Protein AF-A0A8J6J4N5-F1 (afdb_monomer_lite)

pLDDT: mean 91.36, std 5.77, range [63.72, 97.38]

Secondary structure (DSSP, 8-state):
--EEEETTEEEEE-S--EEEEEEEEEEETTEEEEEEEEEEEEEEEEE-TT--EEEEEEEEEEE-GGG-EEEEEEE--SSPPPHHHHHHHHHHHHHHHHHHHHHTT--

Foldseek 3Di:
DDWDADQQKIKAAPDDKDWDKDWDWDADPNDIFIKIKIKIAAWMWIQHPVRDIFTARIKIWIQRDPVGIDIDGHGDDPDDDDPVRVVVVVVVVVVVVVVVCVVVVVD

Radius of gyration: 17.61 Å; chains: 1; bounding box: 40×35×36 Å

Organism: NCBI:txid2763052

Sequence (107 aa):
MATKTMFGVQVTDLGNVIETVEEHMETVRGKPFRAKLYRRNGLAQYIERDGSVTLADSACFYDCGSDGVSRSYISHRDELPTEEEKAAGRKLIQEAATRAMVAAGIW

Structure (mmCIF, N/CA/C/O backbone):
data_AF-A0A8J6J4N5-F1
#
_entry.id   AF-A0A8J6J4N5-F1
#
loop_
_atom_site.group_PDB
_atom_site.id
_atom_site.type_symbol
_atom_site.label_atom_id
_atom_site.label_alt_id
_atom_site.label_comp_id
_atom_site.label_asym_id
_atom_site.label_entity_id
_atom_site.label_seq_id
_atom_site.pdbx_PDB_ins_code
_atom_site.Cartn_x
_atom_site.Cartn_y
_atom_site.Cartn_z
_atom_site.occupancy
_atom_site.B_iso_or_equiv
_atom_site.auth_seq_id
_atom_site.auth_comp_id
_atom_site.auth_asym_id
_atom_site.auth_atom_id
_atom_site.pdbx_PDB_model_num
ATOM 1 N N . MET A 1 1 ? -17.363 12.852 6.312 1.00 63.72 1 MET A N 1
ATOM 2 C CA . MET A 1 1 ? -16.450 11.933 5.602 1.00 63.72 1 MET A CA 1
ATOM 3 C C . MET A 1 1 ? -16.077 12.578 4.283 1.00 63.72 1 MET A C 1
ATOM 5 O O . MET A 1 1 ? -16.976 13.003 3.565 1.00 63.72 1 MET A O 1
ATOM 9 N N . ALA A 1 2 ? -14.784 12.741 4.014 1.00 77.31 2 ALA A N 1
ATOM 10 C CA . ALA A 1 2 ? -14.303 13.284 2.749 1.00 77.31 2 ALA A CA 1
ATOM 11 C C . ALA A 1 2 ? -14.014 12.120 1.798 1.00 77.31 2 ALA A C 1
ATOM 13 O O . ALA A 1 2 ? -13.358 11.157 2.195 1.00 77.31 2 ALA A O 1
ATOM 14 N N . THR A 1 3 ? -14.519 12.209 0.568 1.00 87.00 3 THR A N 1
ATOM 15 C CA . THR A 1 3 ? -14.216 11.239 -0.489 1.00 87.00 3 THR A CA 1
ATOM 16 C C . THR A 1 3 ? -13.395 11.934 -1.560 1.00 87.00 3 THR A C 1
ATOM 18 O O . THR A 1 3 ? -13.762 13.017 -2.017 1.00 87.00 3 THR A O 1
ATOM 21 N N . LYS A 1 4 ? -12.280 11.324 -1.953 1.00 92.06 4 LYS A N 1
ATOM 22 C CA . LYS A 1 4 ? -11.407 11.823 -3.019 1.00 92.06 4 LYS A CA 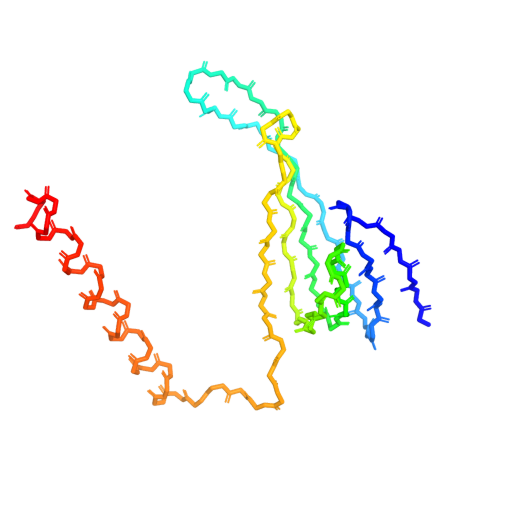1
ATOM 23 C C . LYS A 1 4 ? -10.974 10.688 -3.931 1.00 92.06 4 LYS A C 1
ATOM 25 O O . LYS A 1 4 ? -10.959 9.533 -3.531 1.00 92.06 4 LYS A O 1
ATOM 30 N N . THR A 1 5 ? -10.615 11.018 -5.165 1.00 92.44 5 THR A N 1
ATOM 31 C CA . THR A 1 5 ? -10.002 10.050 -6.082 1.00 92.44 5 THR A CA 1
ATOM 32 C C . THR A 1 5 ? -8.495 10.265 -6.089 1.00 92.44 5 THR A C 1
ATOM 34 O O . THR A 1 5 ? -8.036 11.386 -6.293 1.00 92.44 5 THR A O 1
ATOM 37 N N . MET A 1 6 ? -7.727 9.201 -5.870 1.00 90.38 6 MET A N 1
ATOM 38 C CA . MET A 1 6 ? -6.265 9.213 -5.882 1.00 90.38 6 MET A CA 1
ATOM 39 C C . MET A 1 6 ? -5.754 8.037 -6.702 1.00 90.38 6 MET A C 1
ATOM 41 O O . MET A 1 6 ? -6.109 6.899 -6.424 1.00 90.38 6 MET A O 1
ATOM 45 N N . PHE A 1 7 ? -4.928 8.299 -7.718 1.00 90.69 7 PHE A N 1
ATOM 46 C CA . PHE A 1 7 ? -4.280 7.250 -8.525 1.00 90.69 7 PHE A CA 1
ATOM 47 C C . PHE A 1 7 ? -5.249 6.186 -9.073 1.00 90.69 7 PHE A C 1
ATOM 49 O O . PHE A 1 7 ? -4.934 5.002 -9.140 1.00 90.69 7 PHE A O 1
ATOM 56 N N . GLY A 1 8 ? -6.459 6.611 -9.454 1.00 89.81 8 GLY A N 1
ATOM 57 C CA . GLY A 1 8 ? -7.506 5.718 -9.955 1.00 89.81 8 GLY A CA 1
ATOM 58 C C . GLY A 1 8 ? -8.264 4.926 -8.885 1.00 89.81 8 GLY A C 1
ATOM 59 O O . GLY A 1 8 ? -9.058 4.076 -9.266 1.00 89.81 8 GLY A O 1
ATOM 60 N N . VAL A 1 9 ? -8.049 5.221 -7.603 1.00 93.56 9 VAL A N 1
ATOM 61 C CA . VAL A 1 9 ? -8.724 4.620 -6.445 1.00 93.56 9 VAL A CA 1
ATOM 62 C C . VAL A 1 9 ? -9.632 5.663 -5.804 1.00 93.56 9 VAL A C 1
ATOM 64 O O . VAL A 1 9 ? -9.217 6.809 -5.604 1.00 93.56 9 VAL A O 1
ATOM 67 N N . GLN A 1 10 ? -10.866 5.293 -5.475 1.00 96.25 10 GLN A N 1
ATOM 68 C CA . GLN A 1 10 ? -11.716 6.135 -4.636 1.00 96.25 10 GLN A CA 1
ATOM 69 C C . GLN A 1 10 ? -11.354 5.902 -3.175 1.00 96.25 10 GLN A C 1
ATOM 71 O O . GLN A 1 10 ? -11.260 4.766 -2.724 1.00 96.25 10 GLN A O 1
ATOM 76 N N . VAL A 1 11 ? -11.128 6.983 -2.442 1.00 96.38 11 VAL A N 1
ATOM 77 C CA . VAL A 1 11 ? -10.684 6.954 -1.053 1.00 96.38 11 VAL A CA 1
ATOM 78 C C . VAL A 1 11 ? -11.708 7.677 -0.202 1.00 96.38 11 VAL A C 1
ATOM 80 O O . VAL A 1 11 ? -12.017 8.839 -0.476 1.00 96.38 11 VAL A O 1
ATOM 83 N N . THR A 1 12 ? -12.197 7.007 0.834 1.00 96.81 12 THR A N 1
ATOM 84 C CA . THR A 1 12 ? -13.105 7.577 1.831 1.00 96.81 12 THR A CA 1
ATOM 85 C C . THR A 1 12 ? -12.448 7.522 3.201 1.00 96.81 12 THR A C 1
ATOM 87 O O . THR A 1 12 ? -12.163 6.446 3.728 1.00 96.81 12 THR A O 1
ATOM 90 N N . ASP A 1 13 ? -12.230 8.695 3.791 1.00 96.00 13 ASP A N 1
ATOM 91 C CA . ASP A 1 13 ? -11.564 8.816 5.088 1.00 96.00 13 ASP A CA 1
ATOM 92 C C . ASP A 1 13 ? -12.567 8.595 6.219 1.00 96.00 13 ASP A C 1
ATOM 94 O O . ASP A 1 13 ? -13.576 9.306 6.321 1.00 96.00 13 ASP A O 1
ATOM 98 N N . LEU A 1 14 ? -12.289 7.587 7.051 1.00 93.69 14 LEU A N 1
ATOM 99 C CA . LEU A 1 14 ? -13.177 7.130 8.124 1.00 93.69 14 LEU A CA 1
ATOM 100 C C . LEU A 1 14 ? -12.758 7.648 9.505 1.00 93.69 14 LEU A C 1
ATOM 102 O O . LEU A 1 14 ? -13.541 7.584 10.449 1.00 93.69 14 LEU A O 1
ATOM 106 N N . GLY A 1 15 ? -11.547 8.190 9.620 1.00 87.62 15 GLY A N 1
ATOM 107 C CA . GLY A 1 15 ? -11.022 8.794 10.838 1.00 87.62 15 GLY A CA 1
ATOM 108 C C . GLY A 1 15 ? -10.146 10.008 10.547 1.00 87.62 15 GLY A C 1
ATOM 109 O O . GLY A 1 15 ? -10.235 10.627 9.486 1.00 87.62 15 GLY A O 1
ATOM 110 N N . ASN A 1 16 ? -9.285 10.354 11.504 1.00 92.75 16 ASN A N 1
ATOM 111 C CA . ASN A 1 16 ? -8.263 11.368 11.284 1.00 92.75 16 ASN A CA 1
ATOM 112 C C . ASN A 1 16 ? -7.129 10.761 10.448 1.00 92.75 16 ASN A C 1
ATOM 114 O O . ASN A 1 16 ? -6.373 9.928 10.948 1.00 92.75 16 ASN A O 1
ATOM 118 N N . VAL A 1 17 ? -7.048 11.153 9.177 1.00 94.06 17 VAL A N 1
ATOM 119 C CA . VAL A 1 17 ? -6.016 10.683 8.252 1.00 94.06 17 VAL A CA 1
ATOM 120 C C . VAL A 1 17 ? -4.973 11.773 8.064 1.00 94.06 17 VAL A C 1
ATOM 122 O O . VAL A 1 17 ? -5.273 12.865 7.584 1.00 94.06 17 VAL A O 1
ATOM 125 N N . ILE A 1 18 ? -3.729 11.450 8.402 1.00 95.75 18 ILE A N 1
ATOM 126 C CA . ILE A 1 18 ? -2.568 12.296 8.142 1.00 95.75 18 ILE A CA 1
ATOM 127 C C . ILE A 1 18 ? -1.979 11.868 6.802 1.00 95.75 18 ILE A C 1
ATOM 129 O O . ILE A 1 18 ? -1.582 10.715 6.627 1.00 95.75 18 ILE A O 1
ATOM 133 N N . GLU A 1 19 ? -1.914 12.803 5.859 1.00 95.31 19 GLU A N 1
ATOM 134 C CA . GLU A 1 19 ? -1.262 12.609 4.567 1.00 95.31 19 GLU A CA 1
ATOM 135 C C . GLU A 1 19 ? 0.054 13.383 4.529 1.00 95.31 19 GLU A C 1
ATOM 137 O O . GLU A 1 19 ? 0.085 14.588 4.777 1.00 95.31 19 GLU A O 1
ATOM 142 N N . THR A 1 20 ? 1.137 12.689 4.198 1.00 96.75 20 THR A N 1
ATOM 143 C CA . THR A 1 20 ? 2.445 13.289 3.939 1.00 96.75 20 THR A CA 1
ATOM 144 C C . THR A 1 20 ? 2.871 12.968 2.518 1.00 96.75 20 THR A C 1
ATOM 146 O O . THR A 1 20 ? 2.669 11.850 2.038 1.00 96.75 20 THR A O 1
ATOM 149 N N . VAL A 1 21 ? 3.486 13.940 1.854 1.00 96.38 21 VAL A N 1
ATOM 150 C CA . VAL A 1 21 ? 4.020 13.778 0.502 1.00 96.38 21 VAL A CA 1
ATOM 151 C C . VAL A 1 21 ? 5.505 14.069 0.548 1.00 96.38 21 VAL A C 1
ATOM 153 O O . VAL A 1 21 ? 5.919 15.135 1.000 1.00 96.38 21 VAL A O 1
ATOM 156 N N . GLU A 1 22 ? 6.291 13.115 0.082 1.00 95.44 22 GLU A N 1
ATOM 157 C CA . GLU A 1 22 ? 7.728 13.258 -0.075 1.00 95.44 22 GLU A CA 1
ATOM 158 C C . GLU A 1 22 ? 8.079 13.097 -1.550 1.00 95.44 22 GLU A C 1
ATOM 160 O O . GLU A 1 22 ? 7.472 12.296 -2.263 1.00 95.44 22 GLU A O 1
ATOM 165 N N . GLU A 1 23 ? 9.064 13.855 -2.013 1.00 93.62 23 GLU A N 1
ATOM 166 C CA . GLU A 1 23 ? 9.553 13.755 -3.380 1.00 93.62 23 GLU A CA 1
ATOM 167 C C . GLU A 1 23 ? 11.039 13.449 -3.373 1.00 93.62 23 GLU A C 1
ATOM 169 O O . GLU A 1 23 ? 11.814 14.114 -2.685 1.00 93.62 23 GLU A O 1
ATOM 174 N N . HIS A 1 24 ? 11.429 12.465 -4.174 1.00 88.44 24 HIS A N 1
ATOM 175 C CA . HIS A 1 24 ? 12.798 11.978 -4.241 1.00 88.44 24 HIS A CA 1
ATOM 176 C C . HIS A 1 24 ? 13.219 11.817 -5.701 1.00 88.44 24 HIS A C 1
ATOM 178 O O . HIS A 1 24 ? 12.392 11.610 -6.591 1.00 88.44 24 HIS A O 1
ATOM 184 N N . MET A 1 25 ? 14.520 11.929 -5.956 1.00 90.06 25 MET A N 1
ATOM 185 C CA . MET A 1 25 ? 15.103 11.558 -7.243 1.00 90.06 25 MET A CA 1
ATOM 186 C C . MET A 1 25 ? 15.638 10.137 -7.134 1.00 90.06 25 MET A C 1
ATOM 188 O O . MET A 1 25 ? 16.523 9.872 -6.322 1.00 90.06 25 MET A O 1
ATOM 192 N N . GLU A 1 26 ? 15.138 9.242 -7.973 1.00 84.06 26 GLU A N 1
ATOM 193 C CA . GLU A 1 26 ? 15.623 7.871 -8.066 1.00 84.06 26 GLU A CA 1
ATOM 194 C C . GLU A 1 26 ? 16.299 7.620 -9.407 1.00 84.06 26 GLU A C 1
ATOM 196 O O . GLU A 1 26 ? 16.055 8.316 -10.388 1.00 84.06 26 GLU A O 1
ATOM 201 N N . THR A 1 27 ? 17.186 6.626 -9.452 1.00 85.06 27 THR A N 1
ATOM 202 C CA . THR A 1 27 ? 17.829 6.179 -10.690 1.00 85.06 27 THR A CA 1
ATOM 203 C C . THR A 1 27 ? 17.504 4.714 -10.919 1.00 85.06 27 THR A C 1
ATOM 205 O O . THR A 1 27 ? 18.032 3.840 -10.236 1.00 85.06 27 THR A O 1
ATOM 208 N N . VAL A 1 28 ? 16.667 4.432 -11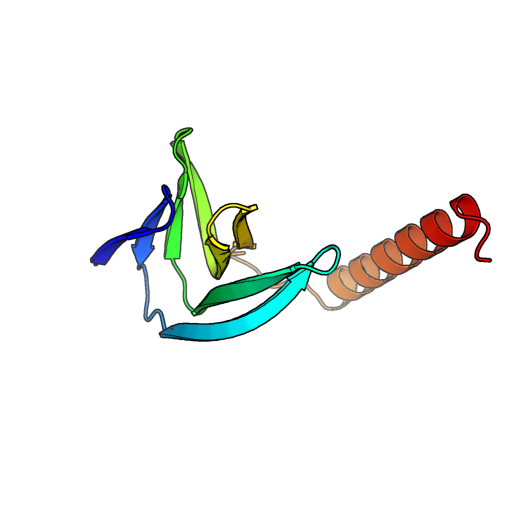.917 1.00 77.44 28 VAL A N 1
ATOM 209 C CA . VAL A 1 28 ? 16.334 3.067 -12.342 1.00 77.44 28 VAL A CA 1
ATOM 210 C C 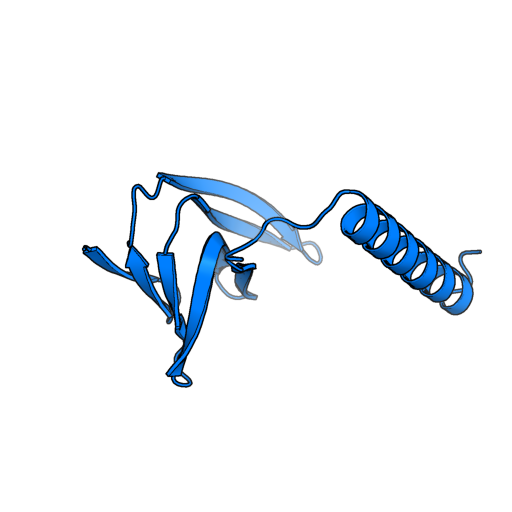. VAL A 1 28 ? 16.916 2.854 -13.732 1.00 77.44 28 VAL A C 1
ATOM 212 O O . VAL A 1 28 ? 16.731 3.661 -14.640 1.00 77.44 28 VAL A O 1
ATOM 215 N N . ARG A 1 29 ? 17.685 1.769 -13.896 1.00 79.12 29 ARG A N 1
ATOM 216 C CA . ARG A 1 29 ? 18.368 1.419 -15.160 1.00 79.12 29 ARG A CA 1
ATOM 217 C C . ARG A 1 29 ? 19.198 2.578 -15.747 1.00 79.12 29 ARG A C 1
ATOM 219 O O . ARG A 1 29 ? 19.240 2.766 -16.960 1.00 79.12 29 ARG A O 1
ATOM 226 N N . GLY A 1 30 ? 19.838 3.367 -14.881 1.00 82.56 30 GLY A N 1
ATOM 227 C CA . GLY A 1 30 ? 20.697 4.490 -15.274 1.00 82.56 30 GLY A CA 1
ATOM 228 C C . GLY A 1 30 ? 19.959 5.756 -15.721 1.00 82.56 30 GLY A C 1
ATOM 229 O O . GLY A 1 30 ? 20.611 6.697 -16.165 1.00 82.56 30 GLY A O 1
ATOM 230 N N . LYS A 1 31 ? 18.626 5.811 -15.609 1.00 81.00 31 LYS A N 1
ATOM 231 C CA . LYS A 1 31 ? 17.840 7.013 -15.906 1.00 81.00 31 LYS A CA 1
ATOM 232 C C . LYS A 1 31 ? 17.312 7.625 -14.609 1.00 81.00 31 LYS A C 1
ATOM 234 O O . LYS A 1 31 ? 16.664 6.906 -13.844 1.00 81.00 31 LYS A O 1
ATOM 239 N N . PRO A 1 32 ? 17.578 8.917 -14.346 1.00 84.00 32 PRO A N 1
ATOM 240 C CA . PRO A 1 32 ? 17.003 9.591 -13.198 1.00 84.00 32 PRO A CA 1
ATOM 241 C C . PRO A 1 32 ? 15.520 9.884 -13.452 1.00 84.00 32 PRO A C 1
ATOM 243 O O . PRO A 1 32 ? 15.152 10.342 -14.534 1.00 84.00 32 PRO A O 1
ATOM 246 N N . PHE A 1 33 ? 14.676 9.666 -12.453 1.00 85.38 33 PHE A N 1
ATOM 247 C CA . PHE A 1 33 ? 13.270 10.053 -12.471 1.00 85.38 33 PHE A CA 1
ATOM 248 C C . PHE A 1 33 ? 12.869 10.629 -11.115 1.00 85.38 33 PHE A C 1
ATOM 250 O O . PHE A 1 33 ? 13.472 10.335 -10.082 1.00 85.38 33 PHE A O 1
ATOM 257 N N . ARG A 1 34 ? 11.863 11.504 -11.140 1.00 88.25 34 ARG A N 1
ATOM 258 C CA . ARG A 1 34 ? 11.301 12.121 -9.940 1.00 88.25 34 ARG A CA 1
ATOM 259 C C . ARG A 1 34 ? 10.147 11.257 -9.471 1.00 88.25 34 ARG A C 1
ATOM 261 O O . ARG A 1 34 ? 9.145 11.159 -10.174 1.00 88.25 34 ARG A O 1
ATOM 268 N N . ALA A 1 35 ? 10.299 10.665 -8.302 1.00 91.06 35 ALA A N 1
ATOM 269 C CA . ALA A 1 35 ? 9.268 9.860 -7.685 1.00 91.06 35 ALA A CA 1
ATOM 270 C C . ALA A 1 35 ? 8.597 10.631 -6.551 1.00 91.06 35 ALA A C 1
ATOM 272 O O . ALA A 1 35 ? 9.237 11.426 -5.853 1.00 91.06 35 ALA A O 1
ATOM 273 N N . LYS A 1 36 ? 7.298 10.396 -6.367 1.00 94.75 36 LYS A N 1
ATOM 274 C CA . LYS A 1 36 ? 6.524 10.978 -5.270 1.00 94.75 36 LYS A CA 1
ATOM 275 C C . LYS A 1 36 ? 5.927 9.877 -4.415 1.00 94.75 36 LYS A C 1
ATOM 277 O O . LYS A 1 36 ? 5.185 9.030 -4.907 1.00 94.75 36 LYS A O 1
ATOM 282 N N . LEU A 1 37 ? 6.221 9.917 -3.124 1.00 94.88 37 LEU A N 1
ATOM 283 C CA . LEU A 1 37 ? 5.646 9.019 -2.139 1.00 94.88 37 LEU A CA 1
ATOM 284 C C . LEU A 1 37 ? 4.556 9.747 -1.360 1.00 94.88 37 LEU A C 1
ATOM 286 O O . LEU A 1 37 ? 4.832 10.668 -0.594 1.00 94.88 37 LEU A O 1
ATOM 290 N N . TYR A 1 38 ? 3.321 9.291 -1.522 1.00 96.06 38 TYR A N 1
ATOM 291 C CA . TYR A 1 38 ? 2.178 9.727 -0.734 1.00 96.06 38 TYR A CA 1
ATOM 292 C C . TYR A 1 38 ? 1.944 8.693 0.356 1.00 96.06 38 TYR A C 1
ATOM 294 O O . TYR A 1 38 ? 1.523 7.571 0.070 1.00 96.06 38 TYR A O 1
ATOM 302 N N . ARG A 1 39 ? 2.212 9.062 1.606 1.00 96.62 39 ARG A N 1
ATOM 303 C CA . ARG A 1 39 ? 1.948 8.217 2.770 1.00 96.62 39 ARG A CA 1
ATOM 304 C C . ARG A 1 39 ? 0.706 8.732 3.480 1.00 96.62 39 ARG A C 1
ATOM 306 O O . ARG A 1 39 ? 0.609 9.913 3.801 1.00 96.62 39 ARG A O 1
ATOM 313 N N . ARG A 1 40 ? -0.245 7.838 3.719 1.00 95.81 40 ARG A N 1
ATOM 314 C CA . ARG A 1 40 ? -1.498 8.111 4.423 1.00 95.81 40 ARG A CA 1
ATOM 315 C C . ARG A 1 40 ? -1.558 7.218 5.649 1.00 95.81 40 ARG A C 1
ATOM 317 O O . ARG A 1 40 ? -1.491 6.001 5.511 1.00 95.81 40 ARG A O 1
ATOM 324 N N . ASN A 1 41 ? -1.668 7.820 6.827 1.00 96.50 41 ASN A N 1
ATOM 325 C CA . ASN A 1 41 ? -1.796 7.116 8.100 1.00 96.50 41 ASN A CA 1
ATOM 326 C C . ASN A 1 41 ? -3.120 7.496 8.754 1.00 96.50 41 ASN A C 1
ATOM 328 O O . ASN A 1 41 ? -3.390 8.681 8.947 1.00 96.50 41 ASN A O 1
ATOM 332 N N . GLY A 1 42 ? -3.920 6.498 9.102 1.00 94.69 42 GLY A N 1
ATOM 333 C CA . GLY A 1 42 ? -5.281 6.653 9.596 1.00 94.69 42 GLY A CA 1
ATOM 334 C C . GLY A 1 42 ? -6.254 5.818 8.770 1.00 94.69 42 GLY A C 1
ATOM 335 O O . GLY A 1 42 ? -6.060 5.621 7.568 1.00 94.69 42 GLY A O 1
ATOM 336 N N . LEU A 1 43 ? -7.308 5.343 9.434 1.00 95.50 43 LEU A N 1
ATOM 337 C CA . LEU A 1 43 ? -8.280 4.426 8.853 1.00 95.50 43 LEU A CA 1
ATOM 338 C C . LEU A 1 43 ? -9.017 5.062 7.666 1.00 95.50 43 LEU A C 1
ATOM 340 O O . LEU A 1 43 ? -9.700 6.085 7.804 1.00 95.50 43 LEU A O 1
ATOM 344 N N . ALA A 1 44 ? -8.911 4.415 6.511 1.00 96.31 44 ALA A N 1
ATOM 345 C CA . ALA A 1 44 ? -9.603 4.807 5.293 1.00 96.31 44 ALA A CA 1
ATOM 346 C C . ALA A 1 44 ? -10.028 3.584 4.474 1.00 96.31 44 ALA A C 1
ATOM 348 O O . ALA A 1 44 ? -9.419 2.513 4.536 1.00 96.31 44 ALA A O 1
ATOM 349 N N . GLN A 1 45 ? -11.084 3.772 3.691 1.00 97.38 45 GLN A N 1
ATOM 350 C CA . GLN A 1 45 ? -11.581 2.803 2.727 1.00 97.38 45 GLN A CA 1
ATOM 351 C C . GLN A 1 45 ? -11.079 3.163 1.328 1.00 97.38 45 GLN A C 1
ATOM 353 O O . GLN A 1 45 ? -11.135 4.324 0.925 1.00 97.38 45 GLN A O 1
ATOM 358 N N . TYR A 1 46 ? -10.617 2.160 0.589 1.00 96.19 46 TYR A N 1
ATOM 359 C CA . TYR A 1 46 ? -10.058 2.270 -0.753 1.00 96.19 46 TYR A CA 1
ATOM 360 C C . TYR A 1 46 ? -10.865 1.380 -1.695 1.00 96.19 46 TYR A C 1
ATOM 362 O O . TYR A 1 46 ? -10.943 0.172 -1.477 1.00 96.19 46 TYR A O 1
ATOM 370 N N . ILE A 1 47 ? -11.479 1.973 -2.715 1.00 96.31 47 ILE A N 1
ATOM 371 C CA . ILE A 1 47 ? -12.276 1.272 -3.723 1.00 96.31 47 ILE A CA 1
ATOM 372 C C . ILE A 1 47 ? -11.526 1.343 -5.050 1.00 96.31 47 ILE A C 1
ATOM 374 O O . ILE A 1 47 ? -11.319 2.421 -5.620 1.00 96.31 47 ILE A O 1
ATOM 378 N N . GLU A 1 48 ? -11.082 0.183 -5.506 1.00 93.50 48 GLU A N 1
ATOM 379 C CA . GLU A 1 48 ? -10.369 -0.007 -6.762 1.00 93.50 48 GLU A CA 1
ATOM 380 C C . GLU A 1 48 ? -11.318 0.061 -7.966 1.00 93.50 48 GLU A C 1
ATOM 382 O O . GLU A 1 48 ? -12.542 -0.011 -7.843 1.00 93.50 48 GLU A O 1
ATOM 387 N N . ARG A 1 49 ? -10.754 0.179 -9.174 1.00 89.62 49 ARG A N 1
ATOM 388 C CA . ARG A 1 49 ? -11.553 0.260 -10.413 1.00 89.62 49 ARG A CA 1
ATOM 389 C C . ARG A 1 49 ? -12.368 -0.998 -10.703 1.00 89.62 49 ARG A C 1
ATOM 391 O O . ARG A 1 49 ? -13.383 -0.906 -11.385 1.00 89.62 49 ARG A O 1
ATOM 398 N N . ASP A 1 50 ? -11.912 -2.150 -10.226 1.00 91.81 50 ASP A N 1
ATOM 399 C CA . ASP A 1 50 ? -12.630 -3.422 -10.331 1.00 91.81 50 ASP A CA 1
ATOM 400 C C . ASP A 1 50 ? -13.749 -3.563 -9.281 1.00 91.81 50 ASP A C 1
ATOM 402 O O . ASP A 1 50 ? -14.459 -4.565 -9.265 1.00 91.81 50 ASP A O 1
ATOM 406 N N . GLY A 1 51 ? -13.925 -2.552 -8.422 1.00 92.50 51 GLY A N 1
ATOM 407 C CA . GLY A 1 51 ? -14.897 -2.541 -7.337 1.00 92.50 51 GLY A CA 1
ATOM 408 C C . GLY A 1 51 ? -14.410 -3.230 -6.065 1.00 92.50 51 GLY A C 1
ATOM 409 O O . GLY A 1 51 ? -15.162 -3.271 -5.091 1.00 92.50 51 GLY 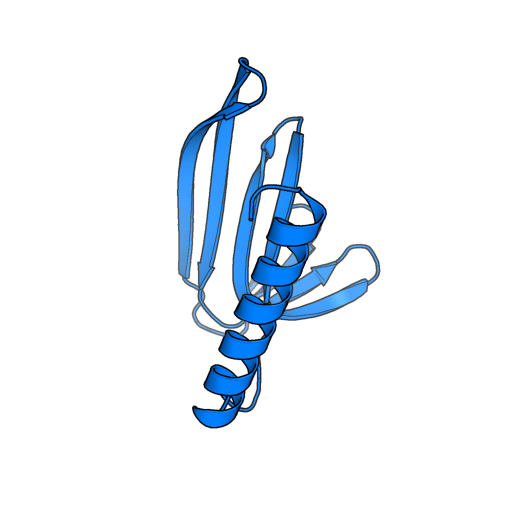A O 1
ATOM 410 N N . SER A 1 52 ? -13.181 -3.758 -6.035 1.00 93.69 52 SER A N 1
ATOM 411 C CA . SER A 1 52 ? -12.625 -4.338 -4.815 1.00 93.69 52 SER A CA 1
ATOM 412 C C . SER A 1 52 ? -12.434 -3.265 -3.743 1.00 93.69 52 SER A C 1
ATOM 414 O O . SER A 1 52 ? -12.034 -2.129 -4.011 1.00 93.69 52 SER A O 1
ATOM 416 N N . VAL A 1 53 ? -12.775 -3.628 -2.508 1.00 95.06 53 VAL A N 1
ATOM 417 C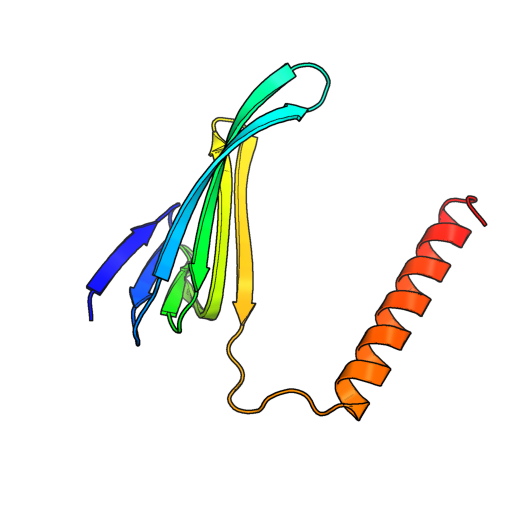 CA . VAL A 1 53 ? -12.780 -2.718 -1.364 1.00 95.06 53 VAL A CA 1
ATOM 418 C C . VAL A 1 53 ? -11.717 -3.165 -0.377 1.00 95.06 53 VAL A C 1
ATOM 420 O O . VAL A 1 53 ? -11.742 -4.297 0.100 1.00 95.06 53 VAL A O 1
ATOM 423 N N . THR A 1 54 ? -10.811 -2.255 -0.035 1.00 95.31 54 THR A N 1
ATOM 424 C CA . THR A 1 54 ? -9.786 -2.458 0.990 1.00 95.31 54 THR A CA 1
ATOM 425 C C . THR A 1 54 ? -9.978 -1.446 2.109 1.00 95.31 54 THR A C 1
ATOM 427 O O . THR A 1 54 ? -9.988 -0.240 1.874 1.00 95.31 54 THR A O 1
ATOM 430 N N . LEU A 1 55 ? -10.113 -1.930 3.339 1.00 96.38 55 LEU A N 1
ATOM 431 C CA . LEU A 1 55 ? -10.043 -1.110 4.544 1.00 96.38 55 LEU A CA 1
ATOM 432 C C . LEU A 1 55 ? -8.601 -1.155 5.059 1.00 96.38 55 LEU A C 1
ATOM 434 O O . LEU A 1 55 ? -8.064 -2.247 5.242 1.00 96.38 55 LEU A O 1
ATOM 438 N N . ALA A 1 56 ? -7.956 -0.005 5.254 1.00 96.56 56 ALA A N 1
ATOM 439 C CA . ALA A 1 56 ? -6.547 0.041 5.643 1.00 96.56 56 ALA A CA 1
ATOM 440 C C . ALA A 1 56 ? -6.267 1.103 6.710 1.00 96.56 56 ALA A C 1
ATOM 442 O O . ALA A 1 56 ? -6.791 2.216 6.639 1.00 96.56 56 ALA A O 1
ATOM 443 N N . ASP A 1 57 ? -5.402 0.752 7.664 1.00 95.69 57 ASP A N 1
ATOM 444 C CA . ASP A 1 57 ? -4.892 1.660 8.701 1.00 95.69 57 ASP A CA 1
ATOM 445 C C . ASP A 1 57 ? -3.818 2.602 8.155 1.00 95.69 57 ASP A C 1
ATOM 447 O O . ASP A 1 57 ? -3.610 3.706 8.664 1.00 95.69 57 ASP A O 1
ATOM 451 N N . SER A 1 58 ? -3.122 2.171 7.104 1.00 95.44 58 SER A N 1
ATOM 452 C CA . SER A 1 58 ? -2.220 3.024 6.344 1.00 95.44 58 SER A CA 1
ATOM 453 C C . SER A 1 58 ? -2.120 2.586 4.888 1.00 95.44 58 SER A C 1
ATOM 455 O O . SER A 1 58 ? -2.335 1.422 4.537 1.00 95.44 58 SER A O 1
ATOM 457 N N . ALA A 1 59 ? -1.786 3.541 4.028 1.00 96.81 59 ALA A N 1
ATOM 458 C CA . ALA A 1 59 ? -1.541 3.308 2.616 1.00 96.81 59 ALA A CA 1
ATOM 459 C C . ALA A 1 59 ? -0.340 4.120 2.136 1.00 96.81 59 ALA A C 1
ATOM 461 O O . ALA A 1 59 ? -0.095 5.239 2.597 1.00 96.81 59 ALA A O 1
ATOM 462 N N . CYS A 1 60 ? 0.395 3.564 1.181 1.00 96.44 60 CYS A N 1
ATOM 463 C CA . CYS A 1 60 ? 1.436 4.263 0.445 1.00 96.44 60 CYS A CA 1
ATOM 464 C C . CYS A 1 60 ? 1.140 4.188 -1.054 1.00 96.44 60 CYS A C 1
ATOM 466 O O . CYS A 1 60 ? 0.913 3.108 -1.600 1.00 96.44 60 CYS A O 1
ATOM 468 N N . PHE A 1 61 ? 1.179 5.342 -1.717 1.00 95.25 61 PHE A N 1
ATOM 469 C CA . PHE A 1 61 ? 1.132 5.452 -3.171 1.00 95.25 61 PHE A CA 1
ATOM 470 C C . PHE A 1 61 ? 2.474 5.992 -3.636 1.00 95.25 61 PHE A C 1
ATOM 472 O O . PHE A 1 61 ? 2.857 7.105 -3.274 1.00 95.25 61 PHE A O 1
ATOM 479 N N . TYR A 1 62 ? 3.195 5.184 -4.400 1.00 93.69 62 TYR A N 1
ATOM 480 C CA . TYR A 1 62 ? 4.484 5.547 -4.958 1.00 93.69 62 TYR A CA 1
ATOM 481 C C . TYR A 1 62 ? 4.327 5.811 -6.447 1.00 93.69 62 TYR A C 1
ATOM 483 O O . TYR A 1 62 ? 4.160 4.879 -7.231 1.00 93.69 62 TYR A O 1
ATOM 491 N N . ASP A 1 63 ? 4.304 7.089 -6.807 1.00 92.19 63 ASP A N 1
ATOM 492 C CA . ASP A 1 63 ? 4.130 7.558 -8.174 1.00 92.19 63 ASP A CA 1
ATOM 493 C C . ASP A 1 63 ? 5.495 7.763 -8.833 1.00 92.19 63 ASP A C 1
ATOM 495 O O . ASP A 1 63 ? 6.239 8.683 -8.481 1.00 92.19 63 ASP A O 1
ATOM 499 N N . CYS A 1 64 ? 5.806 6.892 -9.791 1.00 87.25 64 CYS A N 1
ATOM 500 C CA . CYS A 1 64 ? 7.020 6.931 -10.601 1.00 87.25 64 CYS A CA 1
ATOM 501 C C . CYS A 1 64 ? 6.777 7.592 -11.972 1.00 87.25 64 CYS A C 1
ATOM 503 O O . CYS A 1 64 ? 7.576 7.426 -12.897 1.00 87.25 64 CYS A O 1
ATOM 505 N N . GLY A 1 65 ? 5.669 8.318 -12.150 1.00 82.94 65 GLY A N 1
ATOM 506 C CA . GLY A 1 65 ? 5.335 8.986 -13.402 1.00 82.94 65 GLY A CA 1
ATOM 507 C C . GLY A 1 65 ? 5.052 7.990 -14.527 1.00 82.94 65 GLY A C 1
ATOM 508 O O . GLY A 1 65 ? 4.087 7.230 -14.474 1.00 82.94 65 GLY A O 1
ATOM 509 N N . SER A 1 66 ? 5.886 7.995 -15.573 1.00 82.69 66 SER A N 1
ATOM 510 C CA . SER A 1 66 ? 5.702 7.123 -16.746 1.00 82.69 66 SER A CA 1
ATOM 511 C C . SER A 1 66 ? 5.827 5.633 -16.435 1.00 82.69 66 SER A C 1
ATOM 513 O O . SER A 1 66 ? 5.262 4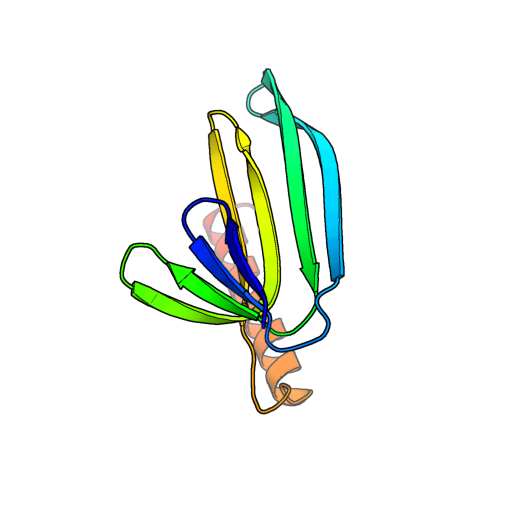.823 -17.165 1.00 82.69 66 SER A O 1
ATOM 515 N N . ASP A 1 67 ? 6.537 5.277 -15.363 1.00 82.00 67 ASP A N 1
ATOM 516 C CA . ASP A 1 67 ? 6.719 3.880 -14.949 1.00 82.00 67 ASP A CA 1
ATOM 517 C C . ASP A 1 67 ? 5.525 3.350 -14.133 1.00 82.00 67 ASP A C 1
ATOM 519 O O . ASP A 1 67 ? 5.456 2.162 -13.816 1.00 82.00 67 ASP A O 1
ATOM 523 N N . GLY A 1 68 ? 4.546 4.215 -13.849 1.00 87.19 68 GLY A N 1
ATOM 524 C CA . GLY A 1 68 ? 3.303 3.873 -13.177 1.00 87.19 68 GLY A CA 1
ATOM 525 C C . GLY A 1 68 ? 3.315 4.172 -11.682 1.00 87.19 68 GLY A C 1
ATOM 526 O O . GLY A 1 68 ? 4.194 4.854 -11.155 1.00 87.19 68 GLY A O 1
ATOM 527 N N . VAL A 1 69 ? 2.287 3.664 -11.003 1.00 90.88 69 VAL A N 1
ATOM 528 C CA . VAL A 1 69 ? 2.056 3.902 -9.578 1.00 90.88 69 VAL A CA 1
ATOM 529 C C . VAL A 1 69 ? 2.001 2.568 -8.852 1.00 90.88 69 VAL A C 1
ATOM 531 O O . VAL A 1 69 ? 1.159 1.722 -9.159 1.00 90.88 69 VAL A O 1
ATOM 534 N N . SER A 1 70 ? 2.877 2.394 -7.867 1.00 91.88 70 SER A N 1
ATOM 535 C CA . SER A 1 70 ? 2.789 1.284 -6.922 1.00 91.88 70 SER A CA 1
ATOM 536 C C . SER A 1 70 ? 1.917 1.675 -5.736 1.00 91.88 70 SER A C 1
ATOM 538 O O . SER A 1 70 ? 1.932 2.820 -5.280 1.00 91.88 70 SER A O 1
ATOM 540 N N . ARG A 1 71 ? 1.128 0.723 -5.244 1.00 93.69 71 ARG A N 1
ATOM 541 C CA . ARG A 1 71 ? 0.153 0.929 -4.174 1.00 93.69 71 ARG A CA 1
ATOM 542 C C . ARG A 1 71 ? 0.336 -0.171 -3.151 1.00 93.69 71 ARG A C 1
ATOM 544 O O . ARG A 1 71 ? 0.329 -1.347 -3.508 1.00 93.69 71 ARG A O 1
ATOM 551 N N . SER A 1 72 ? 0.510 0.208 -1.897 1.00 94.56 72 SER A N 1
ATOM 552 C CA . SER A 1 72 ? 0.624 -0.735 -0.793 1.00 94.56 72 SER A CA 1
ATOM 553 C C . SER A 1 72 ? -0.258 -0.302 0.365 1.00 94.56 72 SER A C 1
ATOM 555 O O . SER A 1 72 ? -0.421 0.887 0.643 1.00 94.56 72 SER A O 1
ATOM 557 N N . TYR A 1 73 ? -0.837 -1.293 1.031 1.00 95.38 73 TYR A N 1
ATOM 558 C CA . TYR A 1 73 ? -1.798 -1.108 2.105 1.00 95.38 73 TYR A CA 1
ATOM 559 C C . TYR A 1 73 ? -1.358 -1.928 3.308 1.00 95.38 73 TYR A C 1
ATOM 561 O O . TYR A 1 73 ? -0.960 -3.086 3.164 1.00 95.38 73 TYR A O 1
ATOM 569 N N . ILE A 1 74 ? -1.470 -1.343 4.496 1.00 94.06 74 ILE A N 1
ATOM 570 C CA . ILE A 1 74 ? -1.539 -2.110 5.734 1.00 94.06 74 ILE A CA 1
ATOM 571 C C . ILE A 1 74 ? -3.022 -2.284 6.030 1.00 94.06 74 ILE A C 1
ATOM 573 O O . ILE A 1 74 ? -3.673 -1.376 6.550 1.00 94.06 74 ILE A O 1
ATOM 577 N N . SER A 1 75 ? -3.563 -3.430 5.613 1.00 93.94 75 SER A N 1
ATOM 578 C CA . SER A 1 75 ? -4.978 -3.746 5.783 1.00 93.94 75 SER A CA 1
ATOM 579 C C . SER A 1 75 ? -5.374 -3.678 7.250 1.00 93.94 75 SER A C 1
ATOM 581 O O . SER A 1 75 ? -4.659 -4.189 8.115 1.00 93.94 75 SER A O 1
ATOM 583 N N . HIS A 1 76 ? -6.531 -3.074 7.492 1.00 93.50 76 HIS A N 1
ATOM 584 C CA . HIS A 1 76 ? -7.112 -2.983 8.815 1.00 93.50 76 HIS A CA 1
ATOM 585 C C . HIS A 1 76 ? -7.419 -4.379 9.348 1.00 93.50 76 HIS A C 1
ATOM 587 O O . HIS A 1 76 ? -7.840 -5.269 8.600 1.00 93.50 76 HIS A O 1
ATOM 593 N N . ARG A 1 77 ? -7.204 -4.559 10.647 1.00 88.94 77 ARG A N 1
ATOM 594 C CA . ARG A 1 77 ? -7.610 -5.753 11.381 1.00 88.94 77 ARG A CA 1
ATOM 595 C C . ARG A 1 77 ? -8.350 -5.307 12.626 1.00 88.94 77 ARG A C 1
ATOM 597 O O . ARG A 1 77 ? -7.839 -4.462 13.356 1.00 88.94 77 ARG A O 1
ATOM 604 N N . ASP A 1 78 ? -9.497 -5.928 12.877 1.00 86.75 78 ASP A N 1
ATOM 605 C CA . ASP A 1 78 ? -10.257 -5.695 14.107 1.00 86.75 78 ASP A CA 1
ATOM 606 C C . ASP A 1 78 ? -9.421 -6.064 15.346 1.00 86.75 78 ASP A C 1
ATOM 608 O O . ASP A 1 78 ? -9.501 -5.411 16.385 1.00 86.75 78 ASP A O 1
ATOM 612 N N . GLU A 1 79 ? -8.557 -7.075 15.206 1.00 86.25 79 GLU A N 1
ATOM 613 C CA . GLU A 1 79 ? -7.650 -7.549 16.247 1.00 86.25 79 GLU A CA 1
ATOM 614 C C . GLU A 1 79 ? -6.187 -7.460 15.796 1.00 86.25 79 GLU A C 1
ATOM 616 O O . GLU A 1 79 ? -5.803 -7.884 14.697 1.00 86.25 79 GLU A O 1
ATOM 621 N N . LEU A 1 80 ? -5.340 -6.909 16.668 1.00 81.56 80 LEU A N 1
ATOM 622 C CA . LEU A 1 80 ? -3.902 -6.860 16.430 1.00 81.56 80 LEU A CA 1
ATOM 623 C C . LEU A 1 80 ? -3.299 -8.266 16.561 1.00 81.56 80 LEU A C 1
ATOM 625 O O . LEU A 1 80 ? -3.650 -8.983 17.498 1.00 81.56 80 LEU A O 1
ATOM 629 N N . PRO A 1 81 ? -2.336 -8.642 15.696 1.00 82.81 81 PRO A N 1
ATOM 630 C CA . PRO A 1 81 ? -1.666 -9.929 15.809 1.00 82.81 81 PRO A CA 1
ATOM 631 C C . PRO A 1 81 ? -1.008 -10.085 17.176 1.00 82.81 81 PRO A C 1
ATOM 633 O O . PRO A 1 81 ? -0.313 -9.177 17.653 1.00 82.81 81 PRO A O 1
ATOM 636 N N . THR A 1 82 ? -1.173 -11.259 17.766 1.00 91.50 82 THR A N 1
ATOM 637 C CA . THR A 1 82 ? -0.485 -11.645 18.997 1.00 91.50 82 THR A CA 1
ATOM 638 C C . THR A 1 82 ? 1.029 -11.734 18.771 1.00 91.50 82 THR A C 1
ATOM 640 O O . THR A 1 82 ? 1.515 -11.858 17.643 1.00 91.50 82 THR A O 1
ATOM 643 N N . GLU A 1 83 ? 1.822 -11.686 19.846 1.00 92.62 83 GLU A N 1
ATOM 644 C CA . GLU A 1 83 ? 3.281 -11.832 19.727 1.00 92.62 83 GLU A CA 1
ATOM 645 C C . GLU A 1 83 ? 3.699 -13.205 19.183 1.00 92.62 83 GLU A C 1
ATOM 647 O O . GLU A 1 83 ? 4.705 -13.305 18.474 1.00 92.62 83 GLU A O 1
ATOM 652 N N . GLU A 1 84 ? 2.906 -14.243 19.451 1.00 92.25 84 GLU A N 1
ATOM 653 C CA . GLU A 1 84 ? 3.113 -15.586 18.912 1.00 92.25 84 GLU A CA 1
ATOM 654 C C . GLU A 1 84 ? 2.889 -15.621 17.395 1.00 92.25 84 GLU A C 1
ATOM 656 O O . GLU A 1 84 ? 3.758 -16.084 16.654 1.00 92.25 84 GLU A O 1
ATOM 661 N N . GLU A 1 85 ? 1.795 -15.037 16.902 1.00 89.56 85 GLU A N 1
ATOM 662 C CA . GLU A 1 85 ? 1.534 -14.926 15.462 1.00 89.56 85 GLU A CA 1
ATOM 663 C C . GLU A 1 85 ? 2.595 -14.083 14.753 1.00 89.56 85 GLU A C 1
ATOM 665 O O . GLU A 1 85 ? 3.052 -14.435 13.663 1.00 89.56 85 GLU A O 1
ATOM 670 N N . LYS A 1 86 ? 3.055 -12.993 15.381 1.00 88.44 86 LYS A N 1
ATOM 671 C CA . LYS A 1 86 ? 4.179 -12.209 14.852 1.00 88.44 86 LYS A CA 1
ATOM 672 C C . LYS A 1 86 ? 5.460 -13.041 14.799 1.00 88.44 86 LYS A C 1
ATOM 674 O O . LYS A 1 86 ? 6.204 -12.936 13.824 1.00 88.44 86 LYS A O 1
ATOM 679 N N . ALA A 1 87 ? 5.744 -13.857 15.817 1.00 92.50 87 ALA A N 1
ATOM 680 C CA . ALA A 1 87 ? 6.915 -14.732 15.837 1.00 92.50 87 ALA A CA 1
ATOM 681 C C . ALA A 1 87 ? 6.849 -15.804 14.743 1.00 92.50 87 ALA A C 1
ATOM 683 O O . ALA A 1 87 ? 7.829 -15.992 14.017 1.00 92.50 87 ALA A O 1
ATOM 684 N N . ALA A 1 88 ? 5.689 -16.436 14.569 1.00 93.06 88 ALA A N 1
ATOM 685 C CA . ALA A 1 88 ? 5.441 -17.384 13.489 1.00 93.06 88 ALA A CA 1
ATOM 686 C C . ALA A 1 88 ? 5.598 -16.720 12.112 1.00 93.06 88 ALA A C 1
ATOM 688 O O . ALA A 1 88 ? 6.299 -17.246 11.247 1.00 93.06 88 ALA A O 1
ATOM 689 N N . GLY A 1 89 ? 5.039 -15.520 11.929 1.00 89.62 89 GLY A N 1
ATOM 690 C CA . GLY A 1 89 ? 5.187 -14.737 10.703 1.00 89.62 89 GLY A CA 1
ATOM 691 C C . GLY A 1 89 ? 6.647 -14.405 10.382 1.00 89.62 89 GLY A C 1
ATOM 692 O O . GLY A 1 89 ? 7.095 -14.612 9.255 1.00 89.62 89 GLY A O 1
ATOM 693 N N . ARG A 1 90 ? 7.429 -13.966 11.379 1.00 95.06 90 ARG A N 1
ATOM 694 C CA . ARG A 1 90 ? 8.875 -13.728 11.215 1.00 95.06 90 ARG A CA 1
ATOM 695 C C . ARG A 1 90 ? 9.613 -14.992 10.776 1.00 95.06 90 ARG A C 1
ATOM 697 O O . ARG A 1 90 ? 10.435 -14.918 9.866 1.00 95.06 90 ARG A O 1
ATOM 704 N N . LYS A 1 91 ? 9.303 -16.143 11.381 1.00 94.56 91 LYS A N 1
ATOM 705 C CA . LYS A 1 91 ? 9.907 -17.432 11.020 1.00 94.56 91 LYS A CA 1
ATOM 706 C C . LYS A 1 91 ? 9.588 -17.823 9.574 1.00 94.56 91 LYS A C 1
ATOM 708 O O . LYS A 1 91 ? 10.495 -18.187 8.835 1.00 94.56 91 LYS A O 1
ATOM 713 N N . LEU A 1 92 ? 8.336 -17.663 9.141 1.00 94.06 92 LEU A N 1
ATOM 714 C CA . LEU A 1 92 ? 7.932 -17.937 7.758 1.00 94.06 92 LEU A CA 1
ATOM 715 C C . LEU A 1 92 ? 8.679 -17.056 6.747 1.00 94.06 92 LEU A C 1
ATOM 717 O O . LEU A 1 92 ? 9.124 -17.551 5.711 1.00 94.06 92 LEU A O 1
ATOM 721 N N . ILE A 1 93 ? 8.855 -15.765 7.052 1.00 93.31 93 ILE A N 1
ATOM 722 C CA . ILE A 1 93 ? 9.627 -14.841 6.206 1.00 93.31 93 ILE A CA 1
ATOM 723 C C . ILE A 1 93 ? 11.088 -15.293 6.116 1.00 93.31 93 ILE A C 1
ATOM 725 O O . ILE A 1 93 ? 11.646 -15.330 5.021 1.00 93.31 93 ILE A O 1
ATOM 729 N N . GLN A 1 94 ? 11.696 -15.671 7.244 1.00 93.50 94 GLN A N 1
ATOM 730 C CA . GLN A 1 94 ? 13.069 -16.179 7.276 1.00 93.50 94 GLN A CA 1
ATOM 731 C C . GLN A 1 94 ? 13.215 -17.448 6.429 1.00 93.50 94 GLN A C 1
ATOM 733 O O . GLN A 1 94 ? 14.085 -17.502 5.567 1.00 93.50 94 GLN A O 1
ATOM 738 N N . GLU A 1 95 ? 12.327 -18.429 6.591 1.00 95.44 95 GLU A N 1
ATOM 739 C CA . GLU A 1 95 ? 12.348 -19.673 5.811 1.00 95.44 95 GLU A CA 1
ATOM 740 C C . GLU A 1 95 ? 12.131 -19.435 4.309 1.00 95.44 95 GLU A C 1
ATOM 742 O O . GLU A 1 95 ? 12.753 -20.090 3.468 1.00 95.44 95 GLU A O 1
ATOM 747 N N . ALA A 1 96 ? 11.251 -18.500 3.939 1.00 95.12 96 ALA A N 1
ATOM 748 C CA . ALA A 1 96 ? 11.050 -18.110 2.546 1.00 95.12 96 ALA A CA 1
ATOM 749 C C . ALA A 1 96 ? 12.305 -17.445 1.959 1.00 95.12 96 ALA A C 1
ATOM 751 O O . ALA A 1 96 ? 12.743 -17.829 0.873 1.00 95.12 96 ALA A O 1
ATOM 752 N N . ALA A 1 97 ? 12.916 -16.510 2.691 1.00 93.12 97 ALA A N 1
ATOM 753 C CA . ALA A 1 97 ? 14.148 -15.846 2.277 1.00 93.12 97 ALA A CA 1
ATOM 754 C C . ALA A 1 97 ? 15.308 -16.844 2.134 1.00 93.12 97 ALA A C 1
ATOM 756 O O . ALA A 1 97 ? 15.998 -16.832 1.117 1.00 93.12 97 ALA A O 1
ATOM 757 N N . THR A 1 98 ? 15.489 -17.755 3.096 1.00 94.94 98 THR A N 1
ATOM 758 C CA . THR A 1 98 ? 16.512 -18.810 3.028 1.00 94.94 98 THR A CA 1
ATOM 759 C C . THR A 1 98 ? 16.324 -19.693 1.800 1.00 94.94 98 THR A C 1
ATOM 761 O O . THR A 1 98 ? 17.277 -19.901 1.051 1.00 94.94 98 THR A O 1
ATOM 764 N N . ARG A 1 99 ? 15.098 -20.163 1.532 1.00 94.56 99 ARG A N 1
ATOM 765 C CA . ARG A 1 99 ? 14.818 -20.969 0.332 1.00 94.56 99 ARG A CA 1
ATOM 766 C C . ARG A 1 99 ? 15.130 -20.214 -0.960 1.00 94.56 99 ARG A C 1
ATOM 768 O O . ARG A 1 99 ? 15.695 -20.806 -1.875 1.00 94.56 99 ARG A O 1
ATOM 775 N N . ALA A 1 100 ? 14.800 -18.925 -1.027 1.00 94.44 100 ALA A N 1
ATOM 776 C CA . ALA A 1 100 ? 15.108 -18.096 -2.188 1.00 94.44 100 ALA A CA 1
ATOM 777 C C . ALA A 1 100 ? 16.624 -17.923 -2.397 1.00 94.44 100 ALA A C 1
ATOM 779 O O . ALA A 1 100 ? 17.094 -18.028 -3.527 1.00 94.44 100 ALA A O 1
ATOM 780 N N . MET A 1 101 ? 17.394 -17.714 -1.323 1.00 94.38 101 MET A N 1
ATOM 781 C CA . MET A 1 101 ? 18.856 -17.576 -1.394 1.00 94.38 101 MET A CA 1
ATOM 782 C C . MET A 1 101 ? 19.544 -18.862 -1.867 1.00 94.38 101 MET A C 1
ATOM 784 O O . MET A 1 101 ? 20.409 -18.793 -2.739 1.00 94.38 101 MET A O 1
ATOM 788 N N . VAL A 1 102 ? 19.118 -20.023 -1.356 1.00 95.38 102 VAL A N 1
ATOM 789 C CA . VAL A 1 102 ? 19.622 -21.335 -1.803 1.00 95.38 102 VAL A CA 1
ATOM 790 C C . VAL A 1 102 ? 19.289 -21.568 -3.278 1.00 95.38 102 VAL A C 1
ATOM 792 O O . VAL A 1 102 ? 20.161 -21.935 -4.060 1.00 95.38 102 VAL A O 1
ATOM 795 N N . ALA A 1 103 ? 18.047 -21.302 -3.697 1.00 94.69 103 ALA A N 1
ATOM 796 C CA . ALA A 1 103 ? 17.640 -21.461 -5.095 1.00 94.69 103 ALA A CA 1
ATOM 797 C C . ALA A 1 103 ? 18.416 -20.538 -6.054 1.00 94.69 103 ALA A C 1
ATOM 799 O O . ALA A 1 103 ? 18.641 -20.897 -7.208 1.00 94.69 103 ALA A O 1
ATOM 800 N N . ALA A 1 104 ? 18.839 -19.365 -5.577 1.00 93.38 104 ALA A N 1
ATOM 801 C CA . ALA A 1 104 ? 19.661 -18.422 -6.328 1.00 93.38 104 ALA A CA 1
ATOM 802 C C . ALA A 1 104 ? 21.170 -18.750 -6.303 1.00 93.38 104 ALA A C 1
ATOM 804 O O . ALA A 1 104 ? 21.942 -18.045 -6.951 1.00 93.38 104 ALA A O 1
ATOM 805 N N . GLY A 1 105 ? 21.604 -19.784 -5.566 1.00 92.06 105 GLY A N 1
ATOM 806 C CA . GLY A 1 105 ? 23.017 -20.157 -5.423 1.00 92.06 105 GLY A CA 1
ATOM 807 C C . GLY A 1 105 ? 23.855 -19.147 -4.631 1.00 92.06 105 GLY A C 1
ATOM 808 O O . GLY A 1 105 ? 25.068 -19.080 -4.811 1.00 92.06 105 GLY A O 1
ATOM 809 N N . ILE A 1 106 ? 23.210 -18.325 -3.799 1.00 90.25 106 ILE A N 1
ATOM 810 C CA . ILE A 1 106 ? 23.864 -17.296 -2.972 1.00 90.25 106 ILE A CA 1
ATOM 811 C C . ILE A 1 106 ? 24.348 -17.893 -1.638 1.00 90.25 106 ILE A C 1
ATOM 813 O O . ILE A 1 106 ? 25.251 -17.341 -1.010 1.00 90.25 106 ILE A O 1
ATOM 817 N N . TRP A 1 107 ? 23.753 -19.015 -1.222 1.00 70.81 107 TRP A N 1
ATOM 818 C CA . TRP A 1 107 ? 24.056 -19.749 0.005 1.00 70.81 107 TRP A CA 1
ATOM 819 C C . TRP A 1 107 ? 24.384 -21.205 -0.317 1.00 70.81 107 TRP A C 1
ATOM 821 O O . TRP A 1 107 ? 23.592 -21.819 -1.068 1.00 70.81 107 TRP A O 1
#